Protein AF-A0A2E0U827-F1 (afdb_monomer_lite)

Radius of gyration: 20.33 Å; chains: 1; bounding box: 59×29×36 Å

Secondary structure (DSSP, 8-state):
-HHHHHHHHHHHHHHHHHHHHHHHHTT---TT---HHHHHHHHHHHHHHHHHHHHHHHHHHHHHHTTTT----TT--

pLDDT: mean 83.89, std 10.49, range [60.03, 97.0]

Sequence (77 aa):
MIRQALIISGIGIGVVLAGMLVLMLTGQVALSDLSVHGWLAFSIGVTGCILLSVGLFSLSFFSARSGHDEISDPSSD

Structure (mmCIF, N/CA/C/O backbone):
data_AF-A0A2E0U827-F1
#
_entry.id   AF-A0A2E0U827-F1
#
loop_
_atom_site.group_PDB
_atom_site.id
_atom_site.type_symbol
_atom_site.label_atom_id
_atom_site.label_alt_id
_atom_site.label_comp_id
_atom_site.label_asym_id
_atom_site.label_entity_id
_atom_site.label_seq_id
_atom_site.pdbx_PDB_ins_code
_atom_site.Cartn_x
_atom_site.Cartn_y
_atom_site.Cartn_z
_atom_site.occupancy
_atom_site.B_iso_or_equiv
_atom_site.auth_seq_id
_atom_site.auth_comp_id
_atom_site.auth_asym_id
_atom_site.auth_atom_id
_atom_site.pdbx_PDB_model_num
ATOM 1 N N . MET A 1 1 ? -13.545 -11.098 14.876 1.00 62.19 1 MET A N 1
ATOM 2 C CA . MET A 1 1 ? -13.217 -10.012 13.923 1.00 62.19 1 MET A CA 1
ATOM 3 C C . MET A 1 1 ? -11.732 -9.988 13.546 1.00 62.19 1 MET A C 1
ATOM 5 O O . MET A 1 1 ? -11.439 -10.050 12.362 1.00 62.19 1 MET A O 1
ATOM 9 N N . ILE A 1 2 ? -10.789 -10.016 14.503 1.00 76.06 2 ILE A N 1
ATOM 10 C CA . ILE A 1 2 ? -9.328 -10.005 14.228 1.00 76.06 2 ILE A CA 1
ATOM 11 C C . ILE A 1 2 ? -8.871 -11.146 13.299 1.00 76.06 2 ILE A C 1
ATOM 13 O O . ILE A 1 2 ? -8.145 -10.905 12.343 1.00 76.06 2 ILE A O 1
ATOM 17 N N . ARG A 1 3 ? -9.358 -12.378 13.504 1.00 82.19 3 ARG A N 1
ATOM 18 C CA . ARG A 1 3 ? -9.031 -13.523 12.632 1.00 82.19 3 ARG A CA 1
ATOM 19 C C . ARG A 1 3 ? -9.431 -13.295 11.168 1.00 82.19 3 ARG A C 1
ATOM 21 O O . ARG A 1 3 ? -8.676 -13.653 10.277 1.00 82.19 3 ARG A O 1
ATOM 28 N N . GLN A 1 4 ? -10.594 -12.694 10.918 1.00 77.75 4 GLN A N 1
ATOM 29 C CA . GLN A 1 4 ? -11.065 -12.405 9.558 1.00 77.75 4 GLN A CA 1
ATOM 30 C C . GLN A 1 4 ? -10.257 -11.270 8.922 1.00 77.75 4 GLN A C 1
ATOM 32 O O . GLN A 1 4 ? -9.860 -11.393 7.771 1.00 77.75 4 GLN A O 1
ATOM 37 N N . ALA A 1 5 ? -9.939 -10.220 9.685 1.00 77.75 5 ALA A N 1
ATOM 38 C CA . ALA A 1 5 ? -9.092 -9.124 9.216 1.00 77.75 5 ALA A CA 1
ATOM 39 C C . ALA A 1 5 ? -7.684 -9.605 8.820 1.00 77.75 5 ALA A C 1
ATOM 41 O O . ALA A 1 5 ? -7.170 -9.214 7.775 1.00 77.75 5 ALA A O 1
ATOM 42 N N . LEU A 1 6 ? -7.088 -10.509 9.607 1.00 87.19 6 LEU A N 1
ATOM 43 C CA . LEU A 1 6 ? -5.792 -11.114 9.287 1.00 87.19 6 LEU A CA 1
ATOM 44 C C . LEU A 1 6 ? -5.847 -11.974 8.019 1.00 87.19 6 LEU A C 1
ATOM 46 O O . LEU A 1 6 ? -4.935 -11.903 7.202 1.00 87.19 6 LEU A O 1
ATOM 50 N N . ILE A 1 7 ? -6.919 -12.748 7.829 1.00 90.44 7 ILE A N 1
ATOM 51 C CA . ILE A 1 7 ? -7.104 -13.564 6.620 1.00 90.44 7 ILE A CA 1
ATOM 52 C C . ILE A 1 7 ? -7.263 -12.670 5.385 1.00 90.44 7 ILE A C 1
ATOM 54 O O . ILE A 1 7 ? -6.600 -12.906 4.382 1.00 90.44 7 ILE A O 1
ATOM 58 N N . ILE A 1 8 ? -8.090 -11.625 5.459 1.00 89.62 8 ILE A N 1
ATOM 59 C CA . ILE A 1 8 ? -8.321 -10.699 4.339 1.00 89.62 8 ILE A CA 1
ATOM 60 C C . ILE A 1 8 ? -7.030 -9.953 3.979 1.00 89.62 8 ILE A C 1
ATOM 62 O O . ILE A 1 8 ? -6.670 -9.884 2.807 1.00 89.62 8 ILE A O 1
ATOM 66 N N . SER A 1 9 ? -6.299 -9.459 4.982 1.00 86.25 9 SER A N 1
ATOM 67 C CA . SER A 1 9 ? -4.993 -8.821 4.781 1.00 86.25 9 SER A CA 1
ATOM 68 C C . SER A 1 9 ? -3.979 -9.790 4.160 1.00 86.25 9 SER A C 1
ATOM 70 O O . SER A 1 9 ? -3.328 -9.459 3.171 1.00 86.25 9 SER A O 1
ATOM 72 N N . GLY A 1 10 ? -3.907 -11.026 4.667 1.00 90.44 10 GLY A N 1
ATOM 73 C CA . GLY A 1 10 ? -3.027 -12.066 4.133 1.00 90.44 10 GLY A CA 1
ATOM 74 C C . GLY A 1 10 ? -3.343 -12.439 2.683 1.00 90.44 10 GLY A C 1
ATOM 75 O O . GLY A 1 10 ? -2.424 -12.578 1.881 1.00 90.44 10 GLY A O 1
ATOM 76 N N . ILE A 1 11 ? -4.627 -12.540 2.321 1.00 93.25 11 ILE A N 1
ATOM 77 C CA . ILE A 1 11 ? -5.058 -12.771 0.934 1.00 93.25 11 ILE A CA 1
ATOM 78 C C . ILE A 1 11 ? -4.658 -11.587 0.051 1.00 93.25 11 ILE A C 1
ATOM 80 O O . ILE A 1 11 ? -4.099 -11.801 -1.020 1.00 93.25 11 ILE A O 1
ATOM 84 N N . GLY A 1 12 ? -4.890 -10.351 0.503 1.00 88.81 12 GLY A N 1
ATOM 85 C CA . GLY A 1 12 ? -4.498 -9.150 -0.236 1.00 88.81 12 GLY A CA 1
ATOM 86 C C . GLY A 1 12 ? -2.998 -9.118 -0.535 1.00 88.81 12 GLY A C 1
ATOM 87 O O . GLY A 1 12 ? -2.599 -8.958 -1.687 1.00 88.81 12 GLY A O 1
ATOM 88 N N . ILE A 1 13 ? -2.165 -9.366 0.481 1.00 91.88 13 ILE A N 1
ATOM 89 C CA . ILE A 1 13 ? -0.706 -9.458 0.326 1.00 91.88 13 ILE A CA 1
ATOM 90 C C . ILE A 1 13 ? -0.335 -10.606 -0.624 1.00 91.88 13 ILE A C 1
ATOM 92 O O . ILE A 1 13 ? 0.484 -10.422 -1.523 1.00 91.88 13 ILE A O 1
ATOM 96 N N . GLY A 1 14 ? -0.959 -11.776 -0.467 1.00 92.44 14 GLY A N 1
ATOM 97 C CA . GLY A 1 14 ? -0.716 -12.942 -1.314 1.00 92.44 14 GLY A CA 1
ATOM 98 C C . GLY A 1 14 ? -1.013 -12.684 -2.793 1.00 92.44 14 GLY A C 1
ATOM 99 O O . GLY A 1 14 ? -0.211 -13.057 -3.644 1.00 92.44 14 GLY A O 1
ATOM 100 N N . VAL A 1 15 ? -2.115 -11.995 -3.107 1.00 93.94 15 VAL A N 1
ATOM 101 C CA . VAL A 1 15 ? -2.479 -11.627 -4.486 1.00 93.94 15 VAL A CA 1
ATOM 102 C C . VAL A 1 15 ? -1.461 -10.661 -5.091 1.00 93.94 15 VAL A C 1
ATOM 104 O O . VAL A 1 15 ? -1.043 -10.858 -6.232 1.00 93.94 15 VAL A O 1
ATOM 107 N N . VAL A 1 16 ? -1.014 -9.656 -4.332 1.00 90.12 16 VAL A N 1
ATOM 108 C CA . VAL A 1 16 ? 0.005 -8.701 -4.797 1.00 90.12 16 VAL A CA 1
ATOM 109 C C . VAL A 1 16 ? 1.328 -9.413 -5.091 1.00 90.12 16 VAL A C 1
ATOM 111 O O . VAL A 1 16 ? 1.914 -9.212 -6.154 1.00 90.12 16 VAL A O 1
ATOM 114 N N . LEU A 1 17 ? 1.776 -10.292 -4.190 1.00 89.75 17 LEU A N 1
ATOM 115 C CA . LEU A 1 17 ? 3.010 -11.060 -4.377 1.00 89.75 17 LEU A CA 1
ATOM 116 C C . LEU A 1 17 ? 2.910 -12.044 -5.549 1.00 89.75 17 LEU A C 1
ATOM 118 O O . LEU A 1 17 ? 3.857 -12.163 -6.323 1.00 89.75 17 LEU A O 1
ATOM 122 N N . ALA A 1 18 ? 1.768 -12.714 -5.719 1.00 90.50 18 ALA A N 1
ATOM 123 C CA . ALA A 1 18 ? 1.532 -13.616 -6.843 1.00 90.50 18 ALA A CA 1
ATOM 124 C C . ALA A 1 18 ? 1.538 -12.867 -8.186 1.00 90.50 18 ALA A C 1
ATOM 126 O O . ALA A 1 18 ? 2.183 -13.313 -9.134 1.00 90.50 18 ALA A O 1
ATOM 127 N N . GLY A 1 19 ? 0.888 -11.700 -8.257 1.00 86.31 19 GLY A N 1
ATOM 128 C CA . GLY A 1 19 ? 0.940 -10.829 -9.432 1.00 86.31 19 GLY A CA 1
ATOM 129 C C . GLY A 1 19 ? 2.367 -10.378 -9.752 1.00 86.31 19 GLY A C 1
ATOM 130 O O . GLY A 1 19 ? 2.795 -10.460 -10.902 1.00 86.31 19 GLY A O 1
ATOM 131 N N . MET A 1 20 ? 3.141 -9.993 -8.730 1.00 83.19 20 MET A N 1
ATOM 132 C CA . MET A 1 20 ? 4.546 -9.611 -8.896 1.00 83.19 20 MET A CA 1
ATOM 133 C C . MET A 1 20 ? 5.411 -10.777 -9.399 1.00 83.19 20 MET A C 1
ATOM 135 O O . MET A 1 20 ? 6.239 -10.585 -10.286 1.00 83.19 20 MET A O 1
ATOM 139 N N . LEU A 1 21 ? 5.188 -11.994 -8.895 1.00 86.31 21 LEU A N 1
ATOM 140 C CA . LEU A 1 21 ? 5.890 -13.196 -9.348 1.00 86.31 21 LEU A CA 1
ATOM 141 C C . LEU A 1 21 ? 5.613 -13.493 -10.830 1.00 86.31 21 LEU A C 1
ATOM 143 O O . LEU A 1 21 ? 6.544 -13.759 -11.585 1.00 86.31 21 LEU A O 1
ATOM 147 N N . VAL A 1 22 ? 4.352 -13.414 -11.264 1.00 88.25 22 VAL A N 1
ATOM 148 C CA . VAL A 1 22 ? 3.974 -13.615 -12.676 1.00 88.25 22 VAL A CA 1
ATOM 149 C C . VAL A 1 22 ? 4.651 -12.581 -13.577 1.00 88.25 22 VAL A C 1
ATOM 151 O O . VAL A 1 22 ? 5.189 -12.924 -14.629 1.00 88.25 22 VAL A O 1
ATOM 154 N N . LEU A 1 23 ? 4.674 -11.321 -13.149 1.00 83.81 23 LEU A N 1
ATOM 155 C CA . LEU A 1 23 ? 5.336 -10.229 -13.858 1.00 83.81 23 LEU A CA 1
ATOM 156 C C . LEU A 1 23 ? 6.856 -10.433 -13.987 1.00 83.81 23 LEU A C 1
ATOM 158 O O . LEU A 1 23 ? 7.423 -10.160 -15.045 1.00 83.81 23 LEU A O 1
ATOM 162 N N . MET A 1 24 ? 7.503 -10.971 -12.947 1.00 80.50 24 MET A N 1
ATOM 163 C CA . MET A 1 24 ? 8.921 -11.344 -12.985 1.00 80.50 24 MET A CA 1
ATOM 164 C C . MET A 1 24 ? 9.185 -12.520 -13.935 1.00 80.50 24 MET A C 1
ATOM 166 O O . MET A 1 24 ? 10.111 -12.459 -14.739 1.00 80.50 24 MET A O 1
ATOM 170 N N . LEU A 1 25 ? 8.364 -13.576 -13.880 1.00 85.69 25 LEU A N 1
ATOM 171 C CA . LEU A 1 25 ? 8.525 -14.774 -14.717 1.00 85.69 25 LEU A CA 1
ATOM 172 C C . LEU A 1 25 ? 8.286 -14.503 -16.207 1.00 85.69 25 LEU A C 1
ATOM 174 O O . LEU A 1 25 ? 8.901 -15.137 -17.059 1.00 85.69 25 LEU A O 1
ATOM 178 N N . THR A 1 26 ? 7.391 -13.570 -16.524 1.00 85.12 26 THR A N 1
ATOM 179 C CA . THR A 1 26 ? 7.049 -13.207 -17.909 1.00 85.12 26 THR A CA 1
ATOM 180 C C . THR A 1 26 ? 7.993 -12.166 -18.513 1.00 85.12 26 THR A C 1
ATOM 182 O O . THR A 1 26 ? 7.845 -11.826 -19.687 1.00 85.12 26 THR A O 1
ATOM 185 N N . GLY A 1 27 ? 8.950 -11.642 -17.736 1.00 75.50 27 GLY A N 1
ATOM 186 C CA . GLY A 1 27 ? 9.904 -10.628 -18.193 1.00 75.50 27 GLY A CA 1
ATOM 187 C C . GLY A 1 27 ? 9.257 -9.303 -18.608 1.00 75.50 27 GLY A C 1
ATOM 188 O O . GLY A 1 27 ? 9.916 -8.471 -19.221 1.00 75.50 27 GLY A O 1
ATOM 189 N N . GLN A 1 28 ? 7.976 -9.092 -18.283 1.00 72.56 28 GLN A N 1
ATOM 190 C CA . GLN A 1 28 ? 7.228 -7.873 -18.620 1.00 72.56 28 GLN A CA 1
ATOM 191 C C . GLN A 1 28 ? 7.666 -6.670 -17.778 1.00 72.56 28 GLN A C 1
ATOM 193 O O . GLN A 1 28 ? 7.275 -5.539 -18.053 1.00 72.56 28 GLN A O 1
ATOM 198 N N . VAL A 1 29 ? 8.465 -6.911 -16.737 1.00 67.06 29 VAL A N 1
ATOM 199 C CA . VAL A 1 29 ? 8.935 -5.881 -15.818 1.00 67.06 29 VAL A CA 1
ATOM 200 C C . VAL A 1 29 ? 10.441 -6.019 -15.666 1.00 67.06 29 VAL A C 1
ATOM 202 O O . VAL A 1 29 ? 10.937 -6.873 -14.933 1.00 67.06 29 VAL A O 1
ATOM 205 N N . ALA A 1 30 ? 11.183 -5.157 -16.356 1.00 63.56 30 ALA A N 1
ATOM 206 C CA . ALA A 1 30 ? 12.584 -4.927 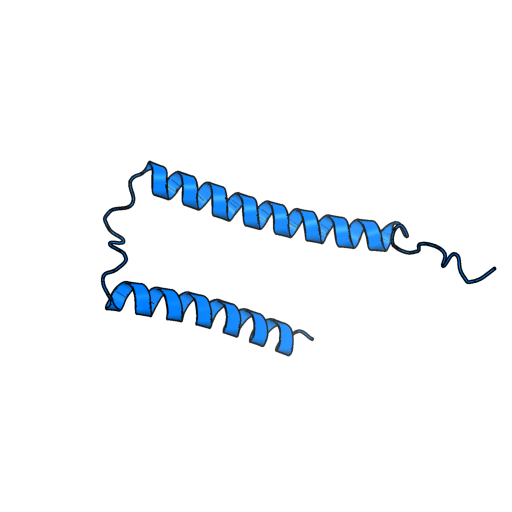-16.053 1.00 63.56 30 ALA A CA 1
ATOM 207 C C . ALA A 1 30 ? 12.645 -4.086 -14.770 1.00 63.56 30 ALA A C 1
ATOM 209 O O . ALA A 1 30 ? 12.583 -2.858 -14.814 1.00 63.56 30 ALA A O 1
ATOM 210 N N . LEU A 1 31 ? 12.741 -4.736 -13.602 1.00 61.59 31 LEU A N 1
ATOM 211 C CA . LEU A 1 31 ? 12.913 -4.029 -12.320 1.00 61.59 31 LEU A CA 1
ATOM 212 C C . LEU A 1 31 ? 14.163 -3.122 -12.306 1.00 61.59 31 LEU A C 1
ATOM 214 O O . LEU A 1 31 ? 14.278 -2.244 -11.455 1.00 61.59 31 LEU A O 1
ATOM 218 N N . SER A 1 32 ? 15.081 -3.321 -13.255 1.00 60.03 32 SER A N 1
ATOM 219 C CA . SER A 1 32 ? 16.313 -2.560 -13.447 1.00 60.03 32 SER A CA 1
ATOM 220 C C . SER A 1 32 ? 16.160 -1.229 -14.200 1.00 60.03 32 SER A C 1
ATOM 222 O O . SER A 1 32 ? 17.079 -0.422 -14.114 1.00 60.03 32 SER A O 1
ATOM 224 N N . ASP A 1 33 ? 15.037 -0.962 -14.882 1.00 65.75 33 ASP A N 1
ATOM 225 C CA . ASP A 1 33 ? 14.894 0.217 -15.768 1.00 65.75 33 ASP A CA 1
ATOM 226 C C . ASP A 1 33 ? 14.044 1.361 -15.186 1.00 65.75 33 ASP A C 1
ATOM 228 O O . ASP A 1 33 ? 13.735 2.343 -15.869 1.00 65.75 33 ASP A O 1
ATOM 232 N N . LEU A 1 34 ? 13.665 1.292 -13.905 1.00 71.00 34 LEU A N 1
ATOM 233 C CA . LEU A 1 34 ? 13.010 2.427 -13.259 1.00 71.00 34 LEU A CA 1
ATOM 234 C C . LEU A 1 34 ? 14.020 3.562 -13.051 1.00 71.00 34 LEU A C 1
ATOM 236 O O . LEU A 1 34 ? 14.853 3.529 -12.145 1.00 71.00 34 LEU A O 1
ATOM 240 N N . SER A 1 35 ? 13.904 4.600 -13.884 1.00 83.62 35 SER A N 1
ATOM 241 C CA . SER A 1 35 ? 14.590 5.881 -13.690 1.00 83.62 35 SER A CA 1
ATOM 242 C C . SER A 1 35 ? 14.346 6.421 -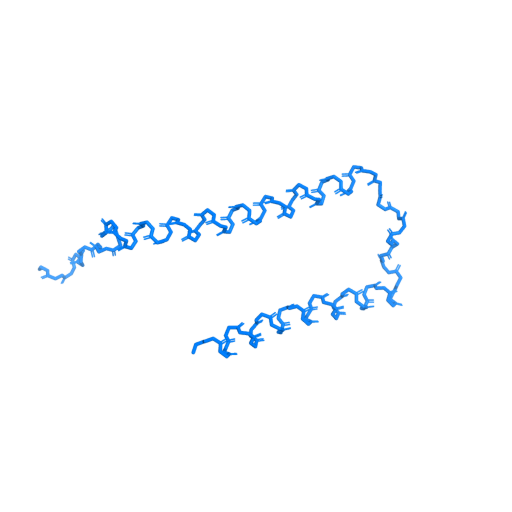12.275 1.00 83.62 35 SER A C 1
ATOM 244 O O . SER A 1 35 ? 13.303 6.165 -11.669 1.00 83.62 35 SER A O 1
ATOM 246 N N . VAL A 1 36 ? 15.270 7.240 -11.766 1.00 85.69 36 VAL A N 1
ATOM 247 C CA . VAL A 1 36 ? 15.155 7.920 -10.459 1.00 85.69 36 VAL A CA 1
ATOM 248 C C . VAL A 1 36 ? 13.803 8.631 -10.301 1.00 85.69 36 VAL A C 1
ATOM 250 O O . VAL A 1 36 ? 13.194 8.587 -9.234 1.00 85.69 36 VAL A O 1
ATOM 253 N N . HIS A 1 37 ? 13.284 9.215 -11.384 1.00 87.69 37 HIS A N 1
ATOM 254 C CA . HIS A 1 37 ? 11.965 9.850 -11.403 1.00 87.69 37 HIS A CA 1
ATOM 255 C C . HIS A 1 37 ? 10.824 8.854 -11.159 1.00 87.69 37 HIS A C 1
ATOM 257 O O . HIS A 1 37 ? 9.867 9.187 -10.467 1.00 87.69 37 HIS A O 1
ATOM 263 N N . GLY A 1 38 ? 10.930 7.629 -11.684 1.00 84.62 38 GLY A N 1
ATOM 264 C CA . GLY A 1 38 ? 9.948 6.565 -11.477 1.00 84.62 38 GLY A CA 1
ATOM 265 C C . GLY A 1 38 ? 9.894 6.110 -10.020 1.00 84.62 38 GLY A C 1
ATOM 266 O O . GLY A 1 38 ? 8.810 5.997 -9.454 1.00 84.62 38 GLY A O 1
ATOM 267 N N . TRP A 1 39 ? 11.050 5.946 -9.374 1.00 84.94 39 TRP A N 1
ATOM 268 C CA . TRP A 1 39 ? 11.125 5.624 -7.944 1.00 84.94 39 TRP A CA 1
ATOM 269 C C . TRP A 1 39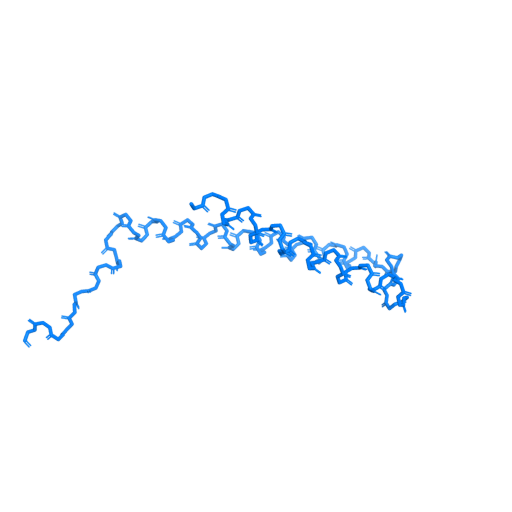 ? 10.575 6.744 -7.051 1.00 84.94 39 TRP A C 1
ATOM 271 O O . TRP A 1 39 ? 9.861 6.474 -6.081 1.00 84.94 39 TRP A O 1
ATOM 281 N N . LEU A 1 40 ? 10.851 8.006 -7.390 1.00 90.50 40 LEU A N 1
ATOM 282 C CA . LEU A 1 40 ? 10.295 9.151 -6.666 1.00 90.50 40 LEU A CA 1
ATOM 283 C C . LEU A 1 40 ? 8.779 9.262 -6.850 1.00 90.50 40 LEU A C 1
ATOM 285 O O . LEU A 1 40 ? 8.056 9.382 -5.865 1.00 90.50 40 LEU A O 1
ATOM 289 N N . ALA A 1 41 ? 8.279 9.151 -8.081 1.00 92.25 41 ALA A N 1
ATOM 290 C CA . ALA A 1 41 ? 6.845 9.183 -8.353 1.00 92.25 41 ALA A CA 1
ATOM 291 C C . ALA A 1 41 ? 6.110 8.034 -7.646 1.00 92.25 41 ALA A C 1
ATOM 293 O O . ALA A 1 41 ? 5.067 8.254 -7.030 1.00 92.25 41 ALA A O 1
ATOM 294 N N . PHE A 1 42 ? 6.679 6.825 -7.672 1.00 88.19 42 PHE A N 1
ATOM 295 C CA . PHE A 1 42 ? 6.119 5.667 -6.983 1.00 88.19 42 PHE A CA 1
ATOM 296 C C . PHE A 1 42 ? 6.077 5.865 -5.464 1.00 88.19 42 PHE A C 1
ATOM 298 O O . PHE A 1 42 ? 5.031 5.673 -4.849 1.00 88.19 42 PHE A O 1
ATOM 305 N N . SER A 1 43 ? 7.182 6.298 -4.850 1.00 89.50 43 SER A N 1
ATOM 306 C CA . SER A 1 43 ? 7.241 6.501 -3.395 1.00 89.50 43 SER A CA 1
ATOM 307 C C . SER A 1 43 ? 6.309 7.618 -2.915 1.00 89.50 43 SER A C 1
ATOM 309 O O . SER A 1 43 ? 5.629 7.449 -1.900 1.00 89.50 43 SER A O 1
ATOM 311 N N . ILE A 1 44 ? 6.193 8.716 -3.669 1.00 95.81 44 ILE A N 1
ATOM 312 C CA . ILE A 1 44 ? 5.217 9.783 -3.404 1.00 95.81 44 ILE A CA 1
ATOM 313 C C . ILE A 1 44 ? 3.785 9.259 -3.556 1.00 95.81 44 ILE A C 1
ATOM 315 O O . ILE A 1 44 ? 2.956 9.516 -2.685 1.00 95.81 44 ILE A O 1
ATOM 319 N N . GLY A 1 45 ? 3.498 8.489 -4.609 1.00 94.44 45 GLY A N 1
ATOM 320 C CA . GLY A 1 45 ? 2.181 7.890 -4.832 1.00 94.44 45 GLY A CA 1
ATOM 321 C C . GLY A 1 45 ? 1.758 6.971 -3.686 1.00 94.44 45 GLY A C 1
ATOM 322 O O . GLY A 1 45 ? 0.684 7.150 -3.113 1.00 94.44 45 GLY A O 1
ATOM 323 N N . VAL A 1 46 ? 2.635 6.044 -3.285 1.00 94.12 46 VAL A N 1
ATOM 324 C CA . VAL A 1 46 ? 2.394 5.135 -2.153 1.00 94.12 46 VAL A CA 1
ATOM 325 C C . VAL A 1 46 ? 2.160 5.921 -0.862 1.00 94.12 46 VAL A C 1
ATOM 327 O O . VAL A 1 46 ? 1.186 5.667 -0.153 1.00 94.12 46 VAL A O 1
ATOM 330 N N . THR A 1 47 ? 3.006 6.913 -0.575 1.00 96.25 47 THR A N 1
ATOM 331 C CA . THR A 1 47 ? 2.870 7.756 0.622 1.00 96.25 47 THR A CA 1
ATOM 332 C C . THR A 1 47 ? 1.542 8.518 0.617 1.00 96.25 47 THR A C 1
ATOM 334 O O . THR A 1 47 ? 0.850 8.554 1.633 1.00 96.25 47 THR A O 1
ATOM 337 N N . GLY A 1 48 ? 1.144 9.075 -0.530 1.00 97.00 48 GLY A N 1
ATOM 338 C CA . GLY A 1 48 ? -0.129 9.772 -0.702 1.00 97.00 48 GLY A CA 1
ATOM 339 C C . GLY A 1 48 ? -1.336 8.868 -0.452 1.00 97.00 48 GLY A C 1
ATOM 340 O O . GLY A 1 48 ? -2.247 9.253 0.278 1.00 97.00 48 GLY A O 1
ATOM 341 N N . CYS A 1 49 ? -1.326 7.639 -0.979 1.00 96.25 49 CYS A N 1
ATOM 342 C CA . CYS A 1 49 ? -2.385 6.661 -0.726 1.00 96.25 49 CYS A CA 1
ATOM 343 C C . CYS A 1 49 ? -2.493 6.288 0.760 1.00 96.25 49 CYS A C 1
ATOM 345 O O . CYS A 1 49 ? -3.601 6.214 1.290 1.00 96.25 49 CYS A O 1
ATOM 347 N N . ILE A 1 50 ? -1.360 6.091 1.445 1.00 95.62 50 ILE A N 1
ATOM 348 C CA . ILE A 1 50 ? -1.342 5.801 2.886 1.00 95.62 50 ILE A CA 1
ATOM 349 C C . ILE A 1 50 ? -1.910 6.985 3.673 1.00 95.62 50 ILE A C 1
ATOM 351 O O . ILE A 1 50 ? -2.794 6.792 4.507 1.00 95.62 50 ILE A O 1
ATOM 355 N N . LEU A 1 51 ? -1.451 8.208 3.387 1.00 96.62 51 LEU A N 1
ATOM 356 C CA . LEU A 1 51 ? -1.944 9.420 4.046 1.00 96.62 51 LEU A CA 1
ATOM 357 C C . LEU A 1 51 ? -3.447 9.610 3.839 1.00 96.62 51 LEU A C 1
ATOM 359 O O . LEU A 1 51 ? -4.158 9.894 4.802 1.00 96.62 51 LEU A O 1
ATOM 363 N N . LEU A 1 52 ? -3.944 9.398 2.617 1.00 96.81 52 LEU A N 1
ATOM 364 C CA . LEU A 1 52 ? -5.376 9.447 2.330 1.00 96.81 52 LEU A CA 1
ATOM 365 C C . LEU A 1 52 ? -6.145 8.386 3.112 1.00 96.81 52 LEU A C 1
ATOM 367 O O . LEU A 1 52 ? -7.145 8.715 3.742 1.00 96.81 52 LEU A O 1
ATOM 371 N N . SER A 1 53 ? -5.676 7.136 3.123 1.00 95.44 53 SER A N 1
ATOM 372 C CA . SER A 1 53 ? -6.337 6.057 3.862 1.00 95.44 53 SER A CA 1
ATOM 373 C C . SER A 1 53 ? -6.418 6.361 5.359 1.00 95.44 53 SER A C 1
ATOM 375 O O . SER A 1 53 ? -7.471 6.171 5.963 1.00 95.44 53 SER A O 1
ATOM 377 N N 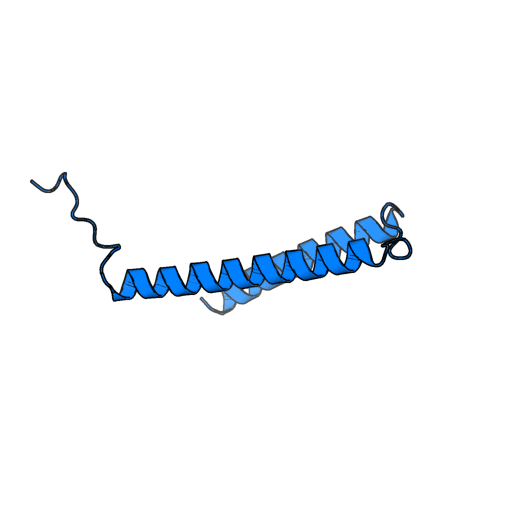. VAL A 1 54 ? -5.330 6.853 5.960 1.00 95.88 54 VAL A N 1
ATOM 378 C CA . VAL A 1 54 ? -5.305 7.254 7.375 1.00 95.88 54 VAL A CA 1
ATOM 379 C C . VAL A 1 54 ? -6.242 8.438 7.620 1.00 95.88 54 VAL A C 1
ATOM 381 O O . VAL A 1 54 ? -7.002 8.420 8.586 1.00 95.88 54 VAL A O 1
ATOM 384 N N . GLY A 1 55 ? -6.231 9.442 6.739 1.00 95.44 55 GLY A N 1
ATOM 385 C CA . GLY A 1 55 ? -7.108 10.610 6.830 1.00 95.44 55 GLY A CA 1
ATOM 386 C C . GLY A 1 55 ? -8.590 10.240 6.769 1.00 95.44 55 GLY A C 1
ATOM 387 O O . GLY A 1 55 ? -9.361 10.653 7.631 1.00 95.44 55 GLY A O 1
ATOM 388 N N . LEU A 1 56 ? -8.973 9.396 5.809 1.00 95.56 56 LEU A N 1
ATOM 389 C CA . LEU A 1 56 ? -10.335 8.876 5.659 1.00 95.56 56 LEU A CA 1
ATOM 390 C C . LEU A 1 56 ? -10.784 8.097 6.901 1.00 95.56 56 LEU A C 1
ATOM 392 O O . LEU A 1 56 ? -11.889 8.302 7.397 1.00 95.56 56 LEU A O 1
ATOM 396 N N . PHE A 1 57 ? -9.916 7.242 7.443 1.00 94.31 57 PHE A N 1
ATOM 397 C CA . PHE A 1 57 ? -10.231 6.461 8.638 1.00 94.31 57 PHE A CA 1
ATOM 398 C C . PHE A 1 57 ? -10.367 7.347 9.887 1.00 94.31 57 PHE A C 1
ATOM 400 O O . PHE A 1 57 ? -11.273 7.157 10.696 1.00 94.31 57 PHE A O 1
ATOM 407 N N . SER A 1 58 ? -9.512 8.366 10.014 1.00 94.19 58 SER A N 1
ATOM 408 C CA . SER A 1 58 ? -9.590 9.367 11.083 1.00 94.19 58 SER A CA 1
ATOM 409 C C . SER A 1 58 ? -10.900 10.161 11.030 1.00 94.19 58 SER A C 1
ATOM 411 O O . SER A 1 58 ? -11.590 10.283 12.042 1.00 94.19 58 SER A O 1
ATOM 413 N N . LEU A 1 59 ? -11.286 10.643 9.841 1.00 92.06 59 LEU A N 1
ATOM 414 C CA . LEU A 1 59 ? -12.544 11.365 9.639 1.00 92.06 59 LEU A CA 1
ATOM 415 C C . LEU A 1 59 ? -13.762 10.489 9.929 1.00 92.06 59 LEU A C 1
ATOM 417 O O . LEU A 1 59 ? -14.699 10.966 10.558 1.00 92.06 59 LEU A O 1
ATOM 421 N N . SER A 1 60 ? -13.737 9.212 9.544 1.00 90.62 60 SER A N 1
ATOM 422 C CA . SER A 1 60 ? -14.818 8.273 9.862 1.00 90.62 60 SER A CA 1
ATOM 423 C C . SER A 1 60 ? -15.038 8.151 11.376 1.00 90.62 60 SER A C 1
ATOM 425 O O . SER A 1 60 ? -16.171 8.249 11.844 1.00 90.62 60 SER A O 1
ATOM 427 N N . PHE A 1 61 ? -13.969 8.036 12.172 1.00 88.81 61 PHE A N 1
ATOM 428 C CA . PHE A 1 61 ? -14.107 8.024 13.633 1.00 88.81 61 PHE A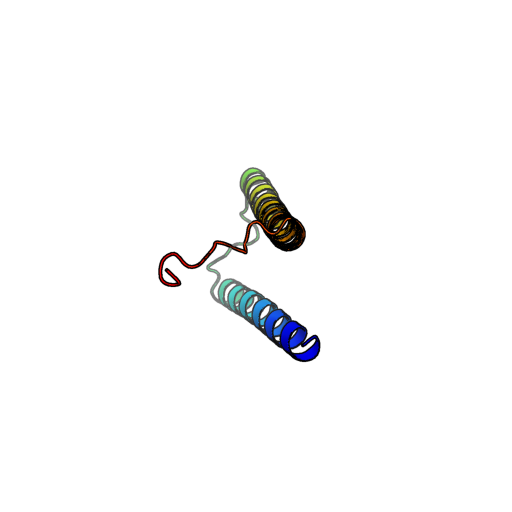 CA 1
ATOM 429 C C . PHE A 1 61 ? -14.540 9.364 14.215 1.00 88.81 61 PHE A C 1
ATOM 431 O O . PHE A 1 61 ? -15.258 9.390 15.215 1.00 88.81 61 PHE A O 1
ATOM 438 N N . PHE A 1 62 ? -14.081 10.470 13.631 1.00 89.19 62 PHE A N 1
ATOM 439 C CA . PHE A 1 62 ? -14.506 11.797 14.050 1.00 89.19 62 PHE A CA 1
ATOM 440 C C . PHE A 1 62 ? -16.007 12.000 13.797 1.00 89.19 62 PHE A C 1
ATOM 442 O O . PHE A 1 62 ? -16.713 12.404 14.718 1.00 89.19 62 PHE A O 1
ATOM 449 N N . SER A 1 63 ? -16.505 11.632 12.610 1.00 87.06 63 SER A N 1
ATOM 450 C CA . SER A 1 63 ? -17.931 11.702 12.251 1.00 87.06 63 SER A CA 1
ATOM 451 C C . SER A 1 63 ? -18.788 10.884 13.216 1.00 87.06 63 SER A C 1
ATOM 453 O O . SER A 1 63 ? -19.731 11.410 13.812 1.00 87.06 63 SER A O 1
ATOM 455 N N . ALA A 1 64 ? -18.371 9.639 13.480 1.00 84.19 64 ALA A N 1
ATOM 456 C CA . ALA A 1 64 ? -19.053 8.738 14.402 1.00 84.19 64 ALA A CA 1
ATOM 457 C C . ALA A 1 64 ? -19.109 9.275 15.844 1.00 84.19 64 ALA A C 1
ATOM 459 O O . ALA A 1 64 ? -20.091 9.060 16.546 1.00 84.19 64 ALA A O 1
ATOM 460 N N . ARG A 1 65 ? -18.073 9.990 16.309 1.00 86.06 65 ARG A N 1
ATOM 461 C CA . ARG A 1 65 ? -18.074 10.620 17.645 1.00 86.06 65 ARG A CA 1
ATOM 462 C C . ARG A 1 65 ? -18.864 11.921 17.693 1.00 86.06 65 ARG A C 1
ATOM 464 O O . ARG A 1 65 ? -19.350 12.287 18.756 1.00 86.06 65 ARG A O 1
ATOM 471 N N . SER A 1 66 ? -18.947 12.629 16.573 1.00 82.94 66 SER A N 1
ATOM 472 C CA . SER A 1 66 ? -19.608 13.927 16.484 1.00 82.94 66 SER A CA 1
ATOM 473 C C . SER A 1 66 ? -21.105 13.825 16.171 1.00 82.94 66 SER A C 1
ATOM 475 O O . SER A 1 66 ? -21.743 14.866 16.005 1.00 82.94 66 SER A O 1
ATOM 477 N N . GLY A 1 67 ? -21.658 12.613 16.037 1.00 79.00 67 GLY A N 1
ATOM 478 C CA . GLY A 1 67 ? -23.071 12.391 15.714 1.00 79.00 67 GLY A CA 1
ATOM 479 C C . GLY A 1 67 ? -23.480 12.892 14.325 1.00 79.00 67 GLY A C 1
ATOM 480 O O . GLY A 1 67 ? -24.663 13.057 14.067 1.00 79.00 67 GLY A O 1
ATOM 481 N N . HIS A 1 68 ? -22.524 13.171 13.430 1.00 73.19 68 HIS A N 1
ATOM 482 C CA . HIS A 1 68 ? -22.823 13.692 12.087 1.00 73.19 68 HIS A CA 1
ATOM 483 C C . HIS A 1 68 ? -23.447 12.635 11.164 1.00 73.19 68 HIS A C 1
ATOM 485 O O . HIS A 1 68 ? -24.127 12.992 10.205 1.00 73.19 68 HIS A O 1
ATOM 491 N N . ASP A 1 69 ? -23.244 11.350 11.469 1.00 72.62 69 ASP A N 1
ATOM 492 C CA . ASP A 1 69 ? -23.828 10.231 10.722 1.00 72.62 69 ASP A CA 1
ATOM 493 C C . ASP A 1 69 ? -25.267 9.895 11.182 1.00 72.62 69 ASP A C 1
ATOM 495 O O . ASP A 1 69 ? -25.940 9.088 10.541 1.00 72.62 69 ASP A O 1
ATOM 499 N N . GLU A 1 70 ? -25.772 10.521 12.255 1.00 73.25 70 GLU A N 1
ATOM 500 C CA . GLU A 1 70 ? -27.182 10.439 12.670 1.00 73.25 70 GLU A CA 1
ATOM 501 C C . GLU A 1 70 ? -28.019 11.460 11.882 1.00 73.25 70 GLU A C 1
ATOM 503 O O . GLU A 1 70 ? -28.490 12.465 12.412 1.00 73.25 70 GLU A O 1
ATOM 508 N N . ILE A 1 71 ? -28.180 11.240 10.576 1.00 66.94 71 ILE A N 1
ATOM 509 C CA . ILE A 1 71 ? -29.143 12.011 9.785 1.00 66.94 71 ILE A CA 1
ATOM 510 C C . ILE A 1 71 ? -30.553 11.490 10.105 1.00 66.94 71 ILE A C 1
ATOM 512 O O . ILE A 1 71 ? -30.829 10.298 9.954 1.00 66.94 71 ILE A O 1
ATOM 516 N N . SER A 1 72 ? -31.436 12.364 10.592 1.00 67.81 72 SER A N 1
ATOM 517 C CA . SER A 1 72 ? -32.838 12.027 10.858 1.00 67.81 72 SER A CA 1
ATOM 518 C C . SER A 1 72 ? -33.501 11.518 9.578 1.00 67.81 72 SER A C 1
ATOM 520 O O . SER A 1 72 ? -33.435 12.187 8.545 1.00 67.81 72 SER A O 1
ATOM 522 N N . ASP A 1 73 ? -34.118 10.338 9.640 1.00 72.12 73 ASP A N 1
ATOM 523 C CA . ASP A 1 73 ? -34.881 9.769 8.531 1.00 72.12 73 ASP A CA 1
ATOM 524 C C . ASP A 1 73 ? -36.047 10.714 8.176 1.00 72.12 73 ASP A C 1
ATOM 526 O O . ASP A 1 73 ? -36.944 10.896 8.994 1.00 72.12 73 ASP A O 1
ATOM 530 N N . PRO A 1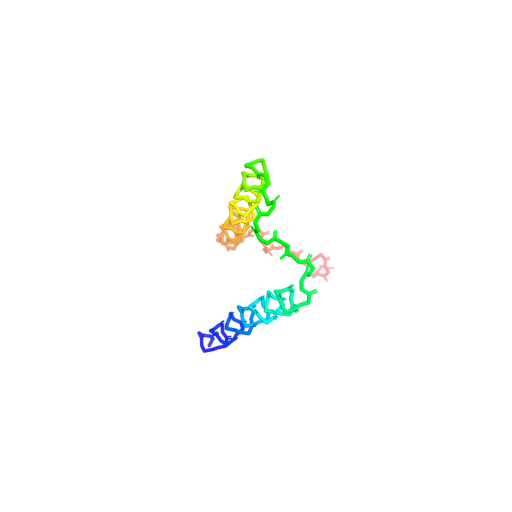 74 ? -36.078 11.329 6.980 1.00 69.12 74 PRO A N 1
ATOM 531 C CA . PRO A 1 74 ? -37.155 12.241 6.601 1.00 69.12 74 PRO A CA 1
ATOM 532 C C . PRO A 1 74 ? -38.497 11.529 6.365 1.00 69.12 74 PRO A C 1
ATOM 534 O O . PRO A 1 74 ? -39.479 12.193 6.051 1.00 69.12 74 PRO A O 1
ATOM 537 N N . SER A 1 75 ? -38.545 10.194 6.453 1.00 70.81 75 SER A N 1
ATOM 538 C CA . SER A 1 75 ? -39.767 9.394 6.325 1.00 70.81 75 SER A CA 1
ATOM 539 C C . SER A 1 75 ? -40.411 9.005 7.662 1.00 70.81 75 SER A C 1
ATOM 541 O O . SER A 1 75 ? -41.417 8.296 7.661 1.00 70.81 75 SER A O 1
ATOM 543 N N . SER A 1 76 ? -39.867 9.471 8.794 1.00 66.25 76 SER A N 1
ATOM 544 C CA . SER A 1 76 ? -40.439 9.230 10.127 1.00 66.25 76 SER A CA 1
ATOM 545 C C . SER A 1 76 ? -41.529 10.226 10.560 1.00 66.25 76 SER A C 1
ATOM 547 O O . SER A 1 76 ? -41.994 10.117 11.696 1.00 66.25 76 SER A O 1
ATOM 549 N N . ASP A 1 77 ? -41.950 11.137 9.673 1.00 60.12 77 ASP A N 1
ATOM 550 C CA . ASP A 1 77 ? -42.966 12.178 9.916 1.00 60.12 77 ASP A CA 1
ATOM 551 C C . ASP A 1 77 ? -44.209 12.005 9.020 1.00 60.12 77 ASP A C 1
ATOM 553 O O . ASP A 1 77 ? -44.049 11.830 7.787 1.00 60.12 77 ASP A O 1
#

Foldseek 3Di:
DVVVVVVVVVVVVVVVVVVVVVCVVVVVDPVPPQDPVNVVVVVVVVVVVVVVVVVVVVVVVVCVVVVVVVDPDPPPD